Protein AF-A0A964P859-F1 (afdb_monomer)

pLDDT: mean 73.37, std 12.47, range [34.97, 93.12]

Solvent-accessible surface area (backbone atoms only — not comparable to full-atom values): 5659 Å² total; per-residue (Å²): 129,89,64,59,66,50,76,50,77,52,80,50,95,86,50,100,58,75,42,35,39,28,34,44,32,73,54,68,62,85,94,44,84,42,79,44,76,48,77,42,73,76,87,76,57,43,60,55,51,42,65,68,55,50,48,52,59,54,50,56,55,52,52,50,49,42,27,40,71,74,47,51,45,71,70,63,81,59,95,45,69,69,60,35,54,51,50,37,50,53,33,73,73,108

Radius of gyration: 19.57 Å; Cα contacts (8 Å, |Δi|>4): 109; chains: 1; bounding box: 36×37×49 Å

Foldseek 3Di:
DDFDWDKDFDQDPPDPDTKIKIWTDADDDDPDTDTDIDIGPDDDTSCCCVPPPVVVVVVVVVLVVCLVPVVVLVPQPDPDPVVSVVSSVVSVVD

Mean predicted aligned error: 10.76 Å

Structure (mmCIF, N/CA/C/O backbone):
data_AF-A0A964P859-F1
#
_entry.id   AF-A0A964P859-F1
#
loop_
_atom_site.group_PDB
_atom_site.id
_atom_site.type_symbol
_atom_site.label_atom_id
_atom_site.label_alt_id
_atom_site.label_comp_id
_atom_site.label_asym_id
_atom_site.label_entity_id
_atom_site.label_seq_id
_atom_site.pdbx_PDB_ins_code
_atom_site.Cartn_x
_atom_site.Cartn_y
_atom_site.Cartn_z
_atom_site.occupancy
_atom_site.B_iso_or_equiv
_atom_site.auth_seq_id
_atom_site.auth_comp_id
_atom_site.auth_asym_id
_atom_site.auth_atom_id
_atom_site.pdbx_PDB_model_num
ATOM 1 N N . MET A 1 1 ? 7.804 16.964 -14.268 1.00 34.97 1 MET A N 1
ATOM 2 C CA . MET A 1 1 ? 9.116 16.824 -14.945 1.00 34.97 1 MET A CA 1
ATOM 3 C C . MET A 1 1 ? 9.091 15.572 -15.812 1.00 34.97 1 MET A C 1
ATOM 5 O O . MET A 1 1 ? 8.402 14.636 -15.423 1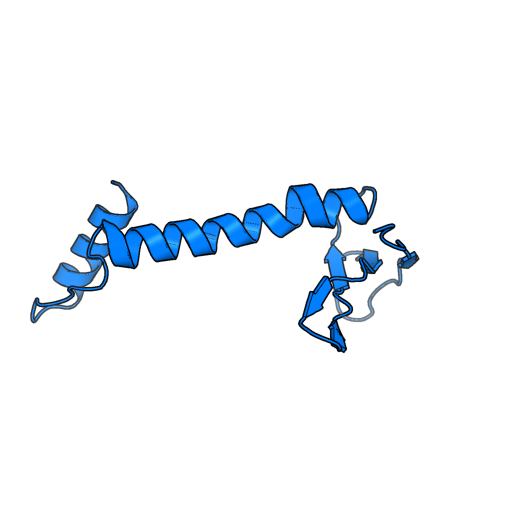.00 34.97 1 MET A O 1
ATOM 9 N N . PRO A 1 2 ? 9.751 15.549 -16.982 1.00 44.78 2 PRO A N 1
ATOM 10 C CA . PRO A 1 2 ? 9.645 14.430 -17.915 1.00 44.78 2 PRO A CA 1
ATOM 11 C C . PRO A 1 2 ? 10.301 13.169 -17.331 1.00 44.78 2 PRO A C 1
ATOM 13 O O . PRO A 1 2 ? 11.514 13.125 -17.131 1.00 44.78 2 PRO A O 1
ATOM 16 N N . VAL A 1 3 ? 9.481 12.153 -17.050 1.00 52.19 3 VAL A N 1
ATOM 17 C CA . VAL A 1 3 ? 9.912 10.820 -16.609 1.00 52.19 3 VAL A CA 1
ATOM 18 C C . VAL A 1 3 ? 10.637 10.152 -17.774 1.00 52.19 3 VAL A C 1
ATOM 20 O O . VAL A 1 3 ? 10.044 9.905 -18.822 1.00 52.19 3 VAL A O 1
ATOM 23 N N . LYS A 1 4 ? 11.932 9.866 -17.618 1.00 52.88 4 LYS A N 1
ATOM 24 C CA . LYS A 1 4 ? 12.668 9.055 -18.596 1.00 52.88 4 LYS A CA 1
ATOM 25 C C . LYS A 1 4 ? 12.315 7.590 -18.354 1.00 52.88 4 LYS A C 1
ATOM 27 O O . LYS A 1 4 ? 12.770 7.012 -17.368 1.00 52.88 4 LYS A O 1
ATOM 32 N N . SER A 1 5 ? 11.521 7.003 -19.245 1.00 55.19 5 SER A N 1
ATOM 33 C CA . SER A 1 5 ? 11.219 5.575 -19.234 1.00 55.19 5 SER A CA 1
ATOM 34 C C . SER A 1 5 ? 12.283 4.805 -20.021 1.00 55.19 5 SER A C 1
ATOM 36 O O . SER A 1 5 ? 12.581 5.101 -21.177 1.00 55.19 5 SER A O 1
ATOM 38 N N . LYS A 1 6 ? 12.901 3.809 -19.383 1.00 56.88 6 LYS A N 1
ATOM 39 C CA . LYS A 1 6 ? 13.683 2.772 -20.071 1.00 56.88 6 LYS A CA 1
ATOM 40 C C . LYS A 1 6 ? 13.101 1.429 -19.661 1.00 56.88 6 LYS A C 1
ATOM 42 O O . LYS A 1 6 ? 13.062 1.128 -18.469 1.00 56.88 6 LYS A O 1
ATOM 47 N N . SER A 1 7 ? 12.623 0.648 -20.625 1.00 57.28 7 SER A N 1
ATOM 48 C CA . SER A 1 7 ? 12.175 -0.724 -20.383 1.00 57.28 7 SER A CA 1
ATOM 49 C C . SER A 1 7 ? 13.203 -1.695 -20.954 1.00 57.28 7 SER A C 1
ATOM 51 O O . SER A 1 7 ? 13.646 -1.546 -22.091 1.00 57.28 7 SER A O 1
ATOM 53 N N . THR A 1 8 ? 13.624 -2.660 -20.145 1.00 61.19 8 THR A N 1
ATOM 54 C CA . THR A 1 8 ? 14.447 -3.785 -20.588 1.00 61.19 8 THR A CA 1
ATOM 55 C C . THR A 1 8 ? 13.749 -5.074 -20.170 1.00 61.19 8 THR A C 1
ATOM 57 O O . THR A 1 8 ? 13.456 -5.303 -18.995 1.00 61.19 8 THR A O 1
ATOM 60 N N . SER A 1 9 ? 13.430 -5.923 -21.145 1.00 57.91 9 SER A N 1
ATOM 61 C CA . SER A 1 9 ? 13.045 -7.311 -20.894 1.00 57.91 9 SER A CA 1
ATOM 62 C C . SER A 1 9 ? 14.325 -8.130 -20.831 1.00 57.91 9 SER A C 1
ATOM 64 O O . SER A 1 9 ? 15.098 -8.152 -21.788 1.00 57.91 9 SER A O 1
ATOM 66 N N . THR A 1 10 ? 14.593 -8.757 -19.693 1.00 60.00 10 THR A N 1
ATOM 67 C CA . T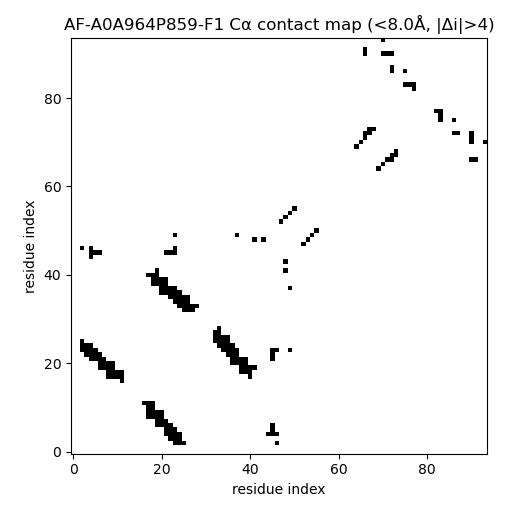HR A 1 10 ? 15.679 -9.731 -19.580 1.00 60.00 10 THR A CA 1
ATOM 68 C C . THR A 1 10 ? 15.053 -11.008 -19.053 1.00 60.00 10 THR A C 1
ATOM 70 O O . THR A 1 10 ? 14.463 -10.934 -17.971 1.00 60.00 10 THR A O 1
ATOM 73 N N . PRO A 1 11 ? 15.174 -12.144 -19.763 1.00 58.41 11 PRO A N 1
ATOM 74 C CA . PRO A 1 11 ? 14.643 -13.401 -19.268 1.00 58.41 11 PRO A CA 1
ATOM 75 C C . PRO A 1 11 ? 15.351 -13.723 -17.947 1.00 58.41 11 PRO A C 1
ATOM 77 O O . PRO A 1 11 ? 16.586 -13.776 -17.906 1.00 58.41 11 PRO A O 1
ATOM 80 N N . PRO A 1 12 ? 14.617 -13.853 -16.835 1.00 59.53 12 PRO A N 1
ATOM 81 C CA . PRO A 1 12 ? 15.240 -14.133 -15.558 1.00 59.53 12 PRO A CA 1
ATOM 82 C C . PRO A 1 12 ? 15.629 -15.606 -15.465 1.00 59.53 12 PRO A C 1
ATOM 84 O O . PRO A 1 12 ? 14.854 -16.493 -15.795 1.00 59.53 12 PRO A O 1
ATOM 87 N N . THR A 1 13 ? 16.813 -15.877 -14.928 1.00 62.44 13 THR A N 1
ATOM 88 C CA . THR A 1 13 ? 17.266 -17.247 -14.635 1.00 62.44 13 THR A CA 1
ATOM 89 C C . THR A 1 13 ? 16.533 -17.856 -13.426 1.00 62.44 13 THR A C 1
ATOM 91 O O . THR A 1 13 ? 16.605 -19.058 -13.207 1.00 62.44 13 THR A O 1
ATOM 94 N N . THR A 1 14 ? 15.829 -17.042 -12.627 1.00 70.56 14 THR A N 1
ATOM 95 C CA . THR A 1 14 ? 15.263 -17.441 -11.320 1.00 70.56 14 THR A CA 1
ATOM 96 C C . THR A 1 14 ? 13.733 -17.502 -11.278 1.00 70.56 14 THR A C 1
ATOM 98 O O . THR A 1 14 ? 13.182 -18.100 -10.360 1.00 70.56 14 THR A O 1
ATOM 101 N N . TRP A 1 15 ? 13.026 -16.890 -12.232 1.00 64.69 15 TRP A N 1
ATOM 102 C CA . TRP A 1 15 ? 11.561 -16.836 -12.222 1.00 64.69 15 TRP A CA 1
ATOM 103 C C . TRP A 1 15 ? 10.982 -17.535 -13.446 1.00 64.69 15 TRP A C 1
ATOM 105 O O . TRP A 1 15 ? 11.505 -17.403 -14.546 1.00 64.69 15 TRP A O 1
ATOM 115 N N . SER A 1 16 ? 9.877 -18.253 -13.247 1.00 66.19 16 SER A N 1
ATOM 116 C CA . SER A 1 16 ? 9.225 -19.069 -14.279 1.00 66.19 16 SER A CA 1
ATOM 117 C C . SER A 1 16 ? 8.574 -18.254 -15.400 1.00 66.19 16 SER A C 1
ATOM 119 O O . SER A 1 16 ? 8.229 -18.811 -16.438 1.00 66.19 16 SER A O 1
ATOM 121 N N . THR A 1 17 ? 8.381 -16.952 -15.190 1.00 64.88 17 THR A N 1
ATOM 122 C CA . THR A 1 17 ? 7.677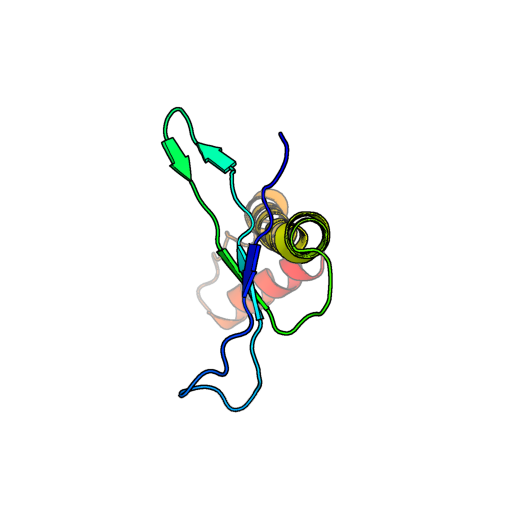 -16.058 -16.112 1.00 64.88 17 THR A CA 1
ATOM 123 C C . THR A 1 17 ? 8.603 -14.941 -16.552 1.00 64.88 17 THR A C 1
ATOM 125 O O . THR A 1 17 ? 9.387 -14.434 -15.751 1.00 64.88 17 THR A O 1
ATOM 128 N N . ASP A 1 18 ? 8.482 -14.534 -17.813 1.00 63.72 18 ASP A N 1
ATOM 129 C CA . ASP A 1 18 ? 9.239 -13.414 -18.356 1.00 63.72 18 ASP A CA 1
ATOM 130 C C . ASP A 1 18 ? 8.810 -12.106 -17.667 1.00 63.72 18 ASP A C 1
ATOM 132 O O . ASP A 1 18 ? 7.622 -11.775 -17.601 1.00 63.72 18 ASP A O 1
ATOM 136 N N . ILE A 1 19 ? 9.771 -11.378 -17.094 1.00 63.53 19 ILE A N 1
ATOM 137 C CA . ILE A 1 19 ? 9.504 -10.178 -16.292 1.00 63.53 19 ILE A CA 1
ATOM 138 C C . ILE A 1 19 ? 10.127 -8.976 -16.982 1.00 63.53 19 ILE A C 1
ATOM 140 O O . ILE A 1 19 ? 11.332 -8.942 -17.245 1.00 63.53 19 ILE A O 1
ATOM 144 N N . ARG A 1 20 ? 9.321 -7.941 -17.233 1.00 63.84 20 ARG A N 1
ATOM 145 C CA . ARG A 1 20 ? 9.831 -6.680 -17.765 1.00 63.84 20 ARG A CA 1
ATOM 146 C C . ARG A 1 20 ? 10.274 -5.775 -16.623 1.00 63.84 20 ARG A C 1
ATOM 148 O O . ARG A 1 20 ? 9.551 -5.515 -15.661 1.00 63.84 20 ARG A O 1
ATOM 155 N N . LYS A 1 21 ? 11.507 -5.282 -16.724 1.00 62.59 21 LYS A N 1
ATOM 156 C CA . LYS A 1 21 ? 12.034 -4.272 -15.809 1.00 62.59 21 LYS A CA 1
ATOM 157 C C . LYS A 1 21 ? 11.795 -2.916 -16.457 1.00 62.59 21 LYS A C 1
ATOM 159 O O . LYS A 1 21 ? 12.391 -2.597 -17.484 1.00 62.59 21 LYS A O 1
ATOM 164 N N . SER A 1 22 ? 10.901 -2.126 -15.877 1.00 57.56 22 SER A N 1
ATOM 165 C CA . SER A 1 22 ? 10.658 -0.750 -16.303 1.00 57.56 22 SER A CA 1
ATOM 166 C C . SER A 1 22 ? 11.256 0.214 -15.283 1.00 57.56 22 SER A C 1
ATOM 168 O O . SER A 1 22 ? 10.893 0.226 -14.108 1.00 57.56 22 SER A O 1
ATOM 170 N N . VAL A 1 23 ? 12.203 1.034 -15.724 1.00 55.38 23 VAL A N 1
ATOM 171 C CA . VAL A 1 23 ? 12.749 2.116 -14.907 1.00 55.38 23 VAL A CA 1
ATOM 172 C C . VAL A 1 23 ? 11.839 3.331 -15.064 1.00 55.38 23 VAL A C 1
ATOM 174 O O . VAL A 1 23 ? 11.715 3.853 -16.173 1.00 55.38 23 VAL A O 1
ATOM 177 N N . SER A 1 24 ? 11.231 3.797 -13.971 1.00 54.38 24 SER A N 1
ATOM 178 C CA . SER A 1 24 ? 10.533 5.086 -13.905 1.00 54.38 24 SER A CA 1
ATOM 179 C C . SER A 1 24 ? 11.250 5.991 -12.890 1.00 54.38 24 SER A C 1
ATOM 181 O O . SER A 1 24 ? 11.045 5.895 -11.682 1.00 54.38 24 SER A O 1
ATOM 183 N N . SER A 1 25 ? 12.129 6.865 -13.381 1.00 51.38 25 SER A N 1
ATOM 184 C CA . SER A 1 25 ? 12.867 7.861 -12.582 1.00 51.38 25 SER A CA 1
ATOM 185 C C . SER A 1 25 ? 12.232 9.241 -12.822 1.00 51.38 25 SER A C 1
ATOM 187 O O . SER A 1 25 ? 11.867 9.522 -13.960 1.00 51.38 25 SER A O 1
ATOM 189 N N . THR A 1 26 ? 12.001 10.152 -11.874 1.00 52.94 26 THR A N 1
ATOM 190 C CA . THR A 1 26 ? 12.740 10.575 -10.670 1.00 52.94 26 THR A CA 1
ATOM 191 C C . THR A 1 26 ? 11.747 11.225 -9.693 1.00 52.94 26 THR A C 1
ATOM 193 O O . THR A 1 26 ? 11.093 12.197 -10.074 1.00 52.94 26 THR A O 1
ATOM 196 N N . ALA A 1 27 ? 11.669 10.774 -8.438 1.00 50.53 27 ALA A N 1
ATOM 197 C CA . ALA A 1 27 ? 11.158 11.627 -7.362 1.00 50.53 27 ALA A CA 1
ATOM 198 C C . ALA A 1 27 ? 12.368 12.263 -6.666 1.00 50.53 27 ALA A C 1
ATOM 200 O O . ALA A 1 27 ? 13.331 11.568 -6.348 1.00 50.53 27 ALA A O 1
ATOM 201 N N . THR A 1 28 ? 12.354 13.573 -6.458 1.00 53.25 28 THR A N 1
ATOM 202 C CA . THR A 1 28 ? 13.412 14.262 -5.714 1.00 53.25 28 THR A CA 1
ATOM 203 C C . THR A 1 28 ? 12.952 14.403 -4.264 1.00 53.25 28 THR A C 1
ATOM 205 O O . THR A 1 28 ? 11.915 15.008 -4.004 1.00 53.25 28 THR A O 1
ATOM 208 N N . THR A 1 29 ? 13.693 13.823 -3.317 1.00 55.47 29 THR A N 1
ATOM 209 C CA . THR A 1 29 ? 13.503 14.069 -1.877 1.00 55.47 29 THR A CA 1
ATOM 210 C C . THR A 1 29 ? 14.588 15.054 -1.449 1.00 55.47 29 THR A C 1
ATOM 212 O O . THR A 1 29 ? 15.756 14.678 -1.343 1.00 55.47 29 THR A O 1
ATOM 215 N N . GLY A 1 30 ? 14.217 16.320 -1.245 1.00 69.75 30 GLY A N 1
ATOM 216 C CA . GLY A 1 30 ? 15.175 17.393 -0.949 1.00 69.75 30 GLY A CA 1
ATOM 217 C C . GLY A 1 30 ? 16.110 17.664 -2.130 1.00 69.75 30 GLY A C 1
ATOM 218 O O . GLY A 1 30 ? 15.633 17.921 -3.226 1.00 69.75 30 GLY A O 1
ATOM 219 N N . ASP A 1 31 ? 17.424 17.547 -1.922 1.00 64.62 31 ASP A N 1
ATOM 220 C CA . ASP A 1 31 ? 18.447 17.739 -2.968 1.00 64.62 31 ASP A CA 1
ATOM 221 C C . ASP A 1 31 ? 18.995 16.423 -3.552 1.00 64.62 31 ASP A C 1
ATOM 223 O O . ASP A 1 31 ? 19.892 16.429 -4.396 1.00 64.62 31 ASP A O 1
ATOM 227 N N . LYS A 1 32 ? 18.485 15.261 -3.116 1.00 68.50 32 LYS A N 1
ATOM 228 C CA . LYS A 1 32 ? 18.960 13.954 -3.594 1.00 68.50 32 LYS A CA 1
ATOM 229 C C . LYS A 1 32 ? 18.006 13.348 -4.617 1.00 68.50 32 LYS A C 1
ATOM 231 O O . LYS A 1 32 ? 16.809 13.183 -4.374 1.00 68.50 32 LYS A O 1
ATOM 236 N N . ALA A 1 33 ? 18.576 12.944 -5.751 1.00 69.44 33 ALA A N 1
ATOM 237 C CA . ALA A 1 33 ? 17.884 12.124 -6.733 1.00 69.44 33 ALA A CA 1
ATOM 238 C C . ALA A 1 33 ? 17.534 10.759 -6.113 1.00 69.44 33 ALA A C 1
ATOM 240 O O . ALA A 1 33 ? 18.425 10.030 -5.679 1.00 69.44 33 ALA A O 1
ATOM 241 N N . ASN A 1 34 ? 16.244 10.410 -6.087 1.00 71.50 34 ASN A N 1
ATOM 242 C CA . ASN A 1 34 ? 15.759 9.101 -5.651 1.00 71.50 34 ASN A CA 1
ATOM 243 C C . ASN A 1 34 ? 15.198 8.337 -6.869 1.00 71.50 34 ASN A C 1
ATOM 245 O O . ASN A 1 34 ? 14.012 8.474 -7.199 1.00 71.50 34 ASN A O 1
ATOM 249 N N . PRO A 1 35 ? 16.047 7.590 -7.604 1.00 71.00 35 PRO A N 1
ATOM 250 C CA . PRO A 1 35 ? 15.592 6.773 -8.720 1.00 71.00 35 PRO A CA 1
ATOM 251 C C . PRO A 1 35 ? 14.780 5.583 -8.198 1.00 71.00 35 PRO A C 1
ATOM 253 O O . PRO A 1 35 ? 15.248 4.813 -7.360 1.00 71.00 35 PRO A O 1
ATOM 256 N N . ARG A 1 36 ? 13.560 5.416 -8.716 1.00 75.00 36 ARG A N 1
ATOM 257 C CA . ARG A 1 36 ? 12.670 4.301 -8.375 1.00 75.00 36 ARG A CA 1
ATOM 258 C C . ARG A 1 36 ? 12.595 3.316 -9.537 1.00 75.00 36 ARG A C 1
ATOM 260 O O . ARG A 1 36 ? 12.634 3.696 -10.706 1.00 75.00 36 ARG A O 1
ATOM 267 N N . PHE A 1 37 ? 12.498 2.037 -9.203 1.00 76.75 37 PHE A N 1
ATOM 268 C CA . PHE A 1 37 ? 12.433 0.949 -10.172 1.00 76.75 37 PHE A CA 1
ATOM 269 C C . PHE A 1 37 ? 11.133 0.180 -9.967 1.00 76.75 37 PHE A C 1
ATOM 271 O O . PHE A 1 37 ? 10.815 -0.187 -8.836 1.00 76.75 37 PHE A O 1
ATOM 278 N N . LEU A 1 38 ? 10.397 -0.065 -11.053 1.00 76.75 38 LEU A N 1
ATOM 279 C CA . LEU A 1 38 ? 9.181 -0.869 -11.040 1.00 76.75 38 LEU A CA 1
ATOM 280 C C . LEU A 1 38 ? 9.414 -2.130 -11.875 1.00 76.75 38 LEU A C 1
ATOM 282 O O . LEU A 1 38 ? 9.703 -2.069 -13.071 1.00 76.75 38 LEU A O 1
ATOM 286 N N . VAL A 1 39 ? 9.300 -3.288 -11.235 1.00 80.44 39 VAL A N 1
ATOM 287 C CA . VAL A 1 39 ? 9.406 -4.589 -11.900 1.00 80.44 39 VAL A CA 1
ATOM 288 C C . VAL A 1 39 ? 7.999 -5.133 -12.066 1.00 80.44 39 VAL A C 1
ATOM 290 O O . VAL A 1 39 ? 7.275 -5.264 -11.081 1.00 80.44 39 VAL A O 1
ATOM 293 N N . THR A 1 40 ? 7.594 -5.408 -13.302 1.00 77.00 40 THR A N 1
ATOM 294 C CA . THR A 1 40 ? 6.221 -5.818 -13.588 1.00 77.00 40 THR A CA 1
ATOM 295 C C . THR A 1 40 ? 6.141 -6.720 -14.815 1.00 77.00 40 THR A C 1
ATOM 297 O O . THR A 1 40 ? 6.930 -6.613 -15.753 1.00 77.00 40 THR A O 1
ATOM 300 N N . ASN A 1 41 ? 5.183 -7.641 -14.808 1.00 78.62 41 ASN A N 1
ATOM 301 C CA . ASN A 1 41 ? 4.824 -8.437 -15.981 1.00 78.62 41 ASN A CA 1
ATOM 302 C C . ASN A 1 41 ? 3.742 -7.752 -16.840 1.00 78.62 41 ASN A C 1
ATOM 304 O O . ASN A 1 41 ? 3.427 -8.237 -17.925 1.00 78.62 41 ASN A O 1
ATOM 308 N N . LEU A 1 42 ? 3.183 -6.628 -16.379 1.00 79.06 42 LEU A N 1
ATOM 309 C CA . LEU A 1 42 ? 2.166 -5.869 -17.100 1.00 79.06 42 LEU A CA 1
ATOM 310 C C . LEU A 1 42 ? 2.762 -5.200 -18.346 1.00 79.06 42 LEU A C 1
ATOM 312 O O . LEU A 1 42 ? 3.894 -4.709 -18.351 1.00 79.06 42 LEU A O 1
ATOM 316 N N . ALA A 1 43 ? 1.979 -5.175 -19.423 1.00 75.06 43 ALA A N 1
ATOM 317 C CA . ALA A 1 43 ? 2.304 -4.418 -20.622 1.00 75.06 43 ALA A CA 1
ATOM 318 C C . ALA A 1 43 ? 1.777 -2.985 -20.514 1.00 75.06 43 ALA A C 1
ATOM 320 O O . ALA A 1 43 ? 0.638 -2.777 -20.111 1.00 75.06 43 ALA A O 1
ATOM 321 N N . GLY A 1 44 ? 2.596 -2.004 -20.891 1.00 75.38 44 GLY A N 1
ATOM 322 C CA . GLY A 1 44 ? 2.194 -0.601 -20.879 1.00 75.38 44 GLY A CA 1
ATOM 323 C C . GLY A 1 44 ? 3.382 0.350 -20.873 1.00 75.38 44 GLY A C 1
ATOM 324 O O . GLY A 1 44 ? 4.537 -0.074 -20.785 1.00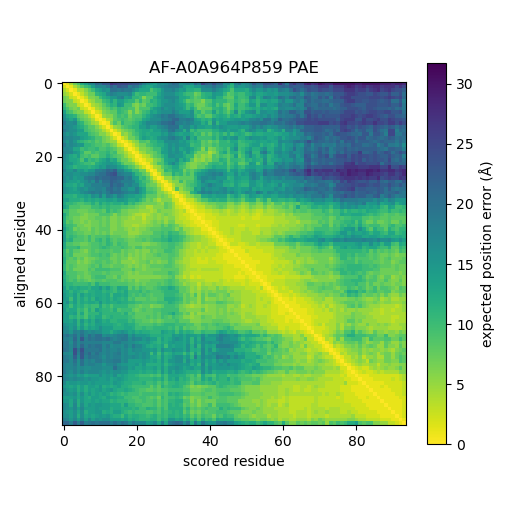 75.38 44 GLY A O 1
ATOM 325 N N . ASP A 1 45 ? 3.082 1.643 -20.971 1.00 77.94 45 ASP A N 1
ATOM 326 C CA . ASP A 1 45 ? 4.080 2.686 -20.772 1.00 77.94 45 ASP A CA 1
ATOM 327 C C . ASP A 1 45 ? 4.503 2.739 -19.296 1.00 77.94 45 ASP A C 1
ATOM 329 O O . ASP A 1 45 ? 3.674 2.671 -18.386 1.00 77.94 45 ASP A O 1
ATOM 333 N N . ALA A 1 46 ? 5.808 2.875 -19.051 1.00 73.81 46 ALA A N 1
ATOM 334 C CA . ALA A 1 46 ? 6.367 2.844 -17.701 1.00 73.81 46 ALA A CA 1
ATOM 335 C C . ALA A 1 46 ? 5.842 3.993 -16.831 1.00 73.81 46 ALA A C 1
ATOM 337 O O . ALA A 1 46 ? 5.768 3.852 -15.612 1.00 73.81 46 ALA A O 1
ATOM 338 N N . ARG A 1 47 ? 5.475 5.123 -17.449 1.00 76.19 47 ARG A N 1
ATOM 339 C CA . ARG A 1 47 ? 4.883 6.252 -16.737 1.00 76.19 47 ARG A CA 1
ATOM 340 C C . ARG A 1 47 ? 3.484 5.917 -16.231 1.00 76.19 47 ARG A C 1
ATOM 342 O O . ARG A 1 47 ? 3.245 6.074 -15.043 1.00 76.19 47 ARG A O 1
ATOM 349 N N . VAL A 1 48 ? 2.613 5.400 -17.096 1.00 80.69 48 VAL A N 1
ATOM 350 C CA . VAL A 1 48 ? 1.241 4.989 -16.741 1.00 80.69 48 VAL A CA 1
ATOM 351 C C . VAL A 1 48 ? 1.263 3.886 -15.680 1.00 80.69 48 VAL A C 1
ATOM 353 O O . VAL A 1 48 ? 0.565 3.960 -14.673 1.00 80.69 48 VAL A O 1
ATOM 356 N N . LEU A 1 49 ? 2.132 2.886 -15.848 1.00 81.81 49 LEU A N 1
ATOM 357 C CA . LEU A 1 49 ? 2.286 1.808 -14.866 1.00 81.81 49 LEU A CA 1
ATOM 358 C C . LEU A 1 49 ? 2.759 2.324 -13.499 1.00 81.81 49 LEU A C 1
ATOM 360 O O . LEU A 1 49 ? 2.390 1.758 -12.471 1.00 81.81 49 LEU A O 1
ATOM 364 N N . TYR A 1 50 ? 3.556 3.392 -13.464 1.00 79.56 50 TYR A N 1
ATOM 365 C CA . TYR A 1 50 ? 3.982 4.006 -12.213 1.00 79.56 50 TYR A CA 1
ATOM 366 C C . TYR A 1 50 ? 2.905 4.920 -11.608 1.00 79.56 50 TYR A C 1
ATOM 368 O O . TYR A 1 50 ? 2.513 4.721 -10.461 1.00 79.56 50 TYR A O 1
ATOM 376 N N . GLU A 1 51 ? 2.433 5.910 -12.368 1.00 80.06 51 GLU A N 1
ATOM 377 C CA . GLU A 1 51 ? 1.529 6.970 -11.903 1.00 80.06 51 GLU A CA 1
ATOM 378 C C . GLU A 1 51 ? 0.115 6.448 -11.632 1.00 80.06 51 GLU A C 1
ATOM 380 O O . GLU A 1 51 ? -0.443 6.743 -10.578 1.00 80.06 51 GLU A O 1
ATOM 385 N N . ASP A 1 52 ? -0.438 5.626 -12.523 1.00 81.88 52 ASP A N 1
ATOM 386 C CA . ASP A 1 52 ? -1.846 5.232 -12.438 1.00 81.88 52 ASP A CA 1
ATOM 387 C C . ASP A 1 52 ? -2.033 3.875 -11.770 1.00 81.88 52 ASP A C 1
ATOM 389 O O . ASP A 1 52 ? -3.034 3.667 -11.097 1.00 81.88 52 ASP A O 1
ATOM 393 N N . VAL A 1 53 ? -1.089 2.942 -11.923 1.00 84.12 53 VAL A N 1
ATOM 394 C CA . VAL A 1 53 ? -1.231 1.585 -11.366 1.00 84.12 53 VAL A CA 1
ATOM 395 C C . VAL A 1 53 ? -0.479 1.450 -10.046 1.00 84.12 53 VAL A C 1
ATOM 397 O O . VAL A 1 53 ? -1.059 1.070 -9.030 1.00 84.12 53 VAL A O 1
ATOM 400 N N . TYR A 1 54 ? 0.816 1.771 -10.025 1.00 83.12 54 TYR A N 1
ATOM 401 C CA . TYR A 1 54 ? 1.630 1.565 -8.829 1.00 83.12 54 TYR A CA 1
ATOM 402 C C . TYR A 1 54 ? 1.320 2.573 -7.717 1.00 83.12 54 TYR A C 1
ATOM 404 O O . TYR A 1 54 ? 1.214 2.173 -6.558 1.00 83.12 54 TYR A O 1
ATOM 412 N N . CYS A 1 55 ? 1.134 3.861 -8.023 1.00 81.25 55 CYS A N 1
ATOM 413 C CA . CYS A 1 55 ? 0.836 4.861 -6.991 1.00 81.25 55 CYS A CA 1
ATOM 414 C C . CYS A 1 55 ? -0.508 4.622 -6.282 1.00 81.25 55 CYS A C 1
ATOM 416 O O . CYS A 1 55 ? -0.622 4.979 -5.110 1.00 81.25 55 CYS A O 1
ATOM 418 N N . GLN A 1 56 ? -1.481 3.944 -6.909 1.00 81.19 56 GLN A N 1
ATOM 419 C CA . GLN A 1 56 ? -2.715 3.528 -6.224 1.00 81.19 56 GLN A CA 1
ATOM 420 C C . GLN A 1 56 ? -2.441 2.614 -5.024 1.00 81.19 56 GLN A C 1
ATOM 422 O O . GLN A 1 56 ? -3.168 2.663 -4.035 1.00 81.19 56 GLN A O 1
ATOM 427 N N . ARG A 1 57 ? -1.345 1.841 -5.039 1.00 81.56 57 ARG A N 1
ATOM 428 C CA . ARG A 1 57 ? -0.913 1.062 -3.870 1.00 81.56 57 ARG A CA 1
ATOM 429 C C . ARG A 1 57 ? -0.653 1.953 -2.652 1.00 81.56 57 ARG A C 1
ATOM 431 O O . ARG A 1 57 ? -0.921 1.532 -1.534 1.00 81.56 57 ARG A O 1
ATOM 438 N N . GLY A 1 58 ? -0.155 3.174 -2.854 1.00 79.50 58 GLY A N 1
ATOM 439 C CA . GLY A 1 58 ? 0.062 4.137 -1.771 1.00 79.50 58 GLY A CA 1
ATOM 440 C C . GLY A 1 58 ? -1.240 4.587 -1.105 1.00 79.50 58 GLY A C 1
ATOM 441 O O . GLY A 1 58 ? -1.245 4.879 0.087 1.00 79.50 58 GLY A O 1
ATOM 442 N N . ASN A 1 59 ? -2.360 4.559 -1.834 1.00 80.31 59 ASN A N 1
ATOM 443 C CA . ASN A 1 59 ? -3.667 4.875 -1.267 1.00 80.31 59 ASN A CA 1
ATOM 444 C C . ASN A 1 59 ? -4.069 3.877 -0.170 1.00 80.31 59 ASN A C 1
ATOM 446 O O . ASN A 1 59 ? -4.656 4.273 0.828 1.00 80.31 59 ASN A O 1
ATOM 450 N N . MET A 1 60 ? -3.668 2.606 -0.295 1.00 82.81 60 MET A N 1
ATOM 451 C CA . MET A 1 60 ? -3.899 1.597 0.746 1.00 82.81 60 MET A CA 1
ATOM 452 C C . MET A 1 60 ? -3.238 1.977 2.080 1.00 82.81 60 MET A C 1
ATOM 454 O O . MET A 1 60 ? -3.808 1.733 3.139 1.00 82.81 60 MET A O 1
ATOM 458 N N . GLU A 1 61 ? -2.054 2.598 2.046 1.00 84.38 61 GLU A N 1
ATOM 459 C CA . GLU A 1 61 ? -1.385 3.080 3.259 1.00 84.38 61 GLU A CA 1
ATOM 460 C C . GLU A 1 61 ? -2.145 4.255 3.888 1.00 84.38 61 GLU A C 1
ATOM 462 O O . GLU A 1 61 ? -2.246 4.336 5.111 1.00 84.38 61 GLU A O 1
ATOM 467 N N . ASN A 1 62 ? -2.719 5.140 3.068 1.00 83.62 62 ASN A N 1
ATOM 468 C CA . ASN A 1 62 ? -3.573 6.218 3.561 1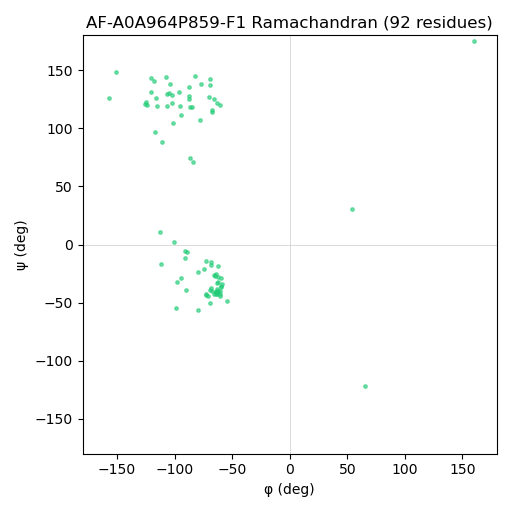.00 83.62 62 ASN A CA 1
ATOM 469 C C . ASN A 1 62 ? -4.861 5.670 4.190 1.00 83.62 62 ASN A C 1
ATOM 471 O O . ASN A 1 62 ? -5.190 6.081 5.297 1.00 83.62 62 ASN A O 1
ATOM 475 N N . CYS A 1 63 ? -5.512 4.676 3.575 1.00 82.06 63 CYS A N 1
ATOM 476 C CA . CYS A 1 63 ? -6.673 4.005 4.169 1.00 82.06 63 CYS A CA 1
ATOM 477 C C . CYS A 1 63 ? -6.327 3.331 5.507 1.00 82.06 63 CYS A C 1
ATOM 479 O O . CYS A 1 63 ? -7.090 3.423 6.463 1.00 82.06 63 CYS A O 1
ATOM 481 N N . LEU A 1 64 ? -5.154 2.695 5.618 1.00 82.06 64 LEU A N 1
ATOM 482 C CA . LEU A 1 64 ? -4.681 2.128 6.886 1.00 82.06 64 LEU A CA 1
ATOM 483 C C . LEU A 1 64 ? -4.438 3.207 7.950 1.00 82.06 64 LEU A C 1
ATOM 485 O O . LEU A 1 64 ? -4.796 3.014 9.112 1.00 82.06 64 LEU A O 1
ATOM 489 N N . LYS A 1 65 ? -3.867 4.357 7.570 1.00 84.06 65 LYS A N 1
ATOM 490 C CA . LYS A 1 65 ? -3.700 5.504 8.478 1.00 84.06 65 LYS A CA 1
ATOM 491 C C . LYS A 1 65 ? -5.046 6.058 8.932 1.00 84.06 65 LYS A C 1
ATOM 493 O O . LYS A 1 65 ? -5.199 6.361 10.110 1.00 84.06 65 LYS A O 1
ATOM 498 N N . GLU A 1 66 ? -6.022 6.153 8.035 1.00 83.81 66 GLU A N 1
ATOM 499 C CA . GLU A 1 66 ? -7.391 6.567 8.359 1.00 83.81 66 GLU A CA 1
ATOM 500 C C . GLU A 1 66 ? -8.078 5.572 9.300 1.00 83.81 66 GLU A C 1
ATOM 502 O O . GLU A 1 66 ? -8.677 5.987 10.288 1.00 83.81 66 GLU A O 1
ATOM 507 N N . GLN A 1 67 ? -7.921 4.264 9.084 1.00 81.50 67 GLN A N 1
ATOM 508 C CA . GLN A 1 67 ? -8.439 3.240 9.999 1.00 81.50 67 GLN A CA 1
ATOM 509 C C . GLN A 1 67 ? -7.795 3.330 11.388 1.00 81.50 67 GLN A C 1
ATOM 511 O O . GLN A 1 67 ? -8.467 3.194 12.413 1.00 81.50 67 GLN A O 1
ATOM 516 N N . GLN A 1 68 ? -6.490 3.592 11.440 1.00 79.44 68 GLN A N 1
ATOM 517 C CA . GLN A 1 68 ? -5.766 3.689 12.700 1.00 79.44 68 GLN A CA 1
ATOM 518 C C . GLN A 1 68 ? -6.099 4.974 13.470 1.00 79.44 68 GLN A C 1
ATOM 520 O O . GLN A 1 68 ? -6.310 4.914 14.677 1.00 79.44 68 GLN A O 1
ATOM 525 N N . LEU A 1 69 ? -6.175 6.118 12.782 1.00 79.88 69 LEU A N 1
ATOM 526 C CA . LEU A 1 69 ? -6.366 7.437 13.397 1.00 79.88 69 LEU A CA 1
ATOM 527 C C . LEU A 1 69 ? -7.842 7.830 13.548 1.00 79.88 69 LEU A C 1
ATOM 529 O O . LEU A 1 69 ? -8.216 8.438 14.547 1.00 79.88 69 LEU A O 1
ATOM 533 N N . GLY A 1 70 ? -8.671 7.509 12.556 1.00 74.88 70 GLY A N 1
ATOM 534 C CA . GLY A 1 70 ? -10.079 7.902 12.476 1.00 74.88 70 GLY A CA 1
ATOM 535 C C . GLY A 1 70 ? -11.053 6.856 13.017 1.00 74.88 70 GLY A C 1
ATOM 536 O O . GLY A 1 70 ? -12.108 7.225 13.528 1.00 74.88 70 GLY A O 1
ATOM 537 N N . LEU A 1 71 ? -10.698 5.566 12.957 1.00 74.56 71 LEU A N 1
ATOM 538 C CA . LEU A 1 71 ? -11.574 4.457 13.371 1.00 74.56 71 LEU A CA 1
ATOM 539 C C . LEU A 1 71 ? -11.075 3.719 14.624 1.00 74.56 71 LEU A C 1
ATOM 541 O O . LEU A 1 71 ? -11.626 2.684 15.002 1.00 74.56 71 LEU A O 1
ATOM 545 N N . PHE A 1 72 ? -10.073 4.279 15.315 1.00 73.12 72 PHE A N 1
ATOM 546 C CA . PHE A 1 72 ? -9.545 3.787 16.596 1.00 73.12 72 PHE A CA 1
ATOM 547 C C . PHE A 1 72 ? -9.119 2.311 16.576 1.00 73.12 72 PHE A C 1
ATOM 549 O O . PHE A 1 72 ? -9.205 1.619 17.599 1.00 73.12 72 PHE A O 1
ATOM 556 N N . ALA A 1 73 ? -8.658 1.811 15.423 1.00 74.75 73 ALA A N 1
ATOM 557 C CA . ALA A 1 73 ? -8.157 0.443 15.300 1.00 74.75 73 ALA A CA 1
ATOM 558 C C . ALA A 1 73 ? -6.922 0.186 16.192 1.00 74.75 73 ALA A C 1
ATOM 560 O O . ALA A 1 73 ? -6.612 -0.961 16.507 1.00 74.75 73 ALA A O 1
ATOM 561 N N . ASP A 1 74 ? -6.243 1.247 16.639 1.00 75.38 74 ASP A N 1
ATOM 562 C CA . ASP A 1 74 ? -5.110 1.206 17.566 1.00 75.38 74 ASP A CA 1
ATOM 563 C C . ASP A 1 74 ? -5.503 0.917 19.028 1.00 75.38 74 ASP A C 1
ATOM 565 O O . ASP A 1 74 ? -4.676 0.456 19.817 1.00 75.38 74 ASP A O 1
ATOM 569 N N . ARG A 1 75 ? -6.765 1.146 19.419 1.00 75.75 75 ARG A N 1
ATOM 570 C CA . ARG A 1 75 ? -7.224 0.987 20.807 1.00 75.75 75 ARG A CA 1
ATOM 571 C C . ARG A 1 75 ? -7.586 -0.459 21.138 1.00 75.75 75 ARG A C 1
ATOM 573 O O . ARG A 1 75 ? -8.744 -0.800 21.395 1.00 75.75 75 ARG A O 1
ATOM 580 N N . THR A 1 76 ? -6.568 -1.310 21.227 1.00 79.62 76 THR A N 1
ATOM 581 C CA . THR A 1 76 ? -6.681 -2.710 21.662 1.00 79.62 76 THR A CA 1
ATOM 582 C C . THR A 1 76 ? -6.584 -2.835 23.187 1.00 79.62 76 THR A C 1
ATOM 584 O O . THR A 1 76 ? -5.563 -3.244 23.734 1.00 79.62 76 THR A O 1
ATOM 587 N N . SER A 1 77 ? -7.648 -2.450 23.895 1.00 82.25 77 SER A N 1
ATOM 588 C CA . SER A 1 77 ? -7.688 -2.431 25.368 1.00 82.25 77 SER A CA 1
ATOM 589 C C . SER A 1 77 ? -8.194 -3.723 26.023 1.00 82.25 77 SER A C 1
ATOM 591 O O . SER A 1 77 ? -8.198 -3.829 27.248 1.00 82.25 77 SER A O 1
ATOM 593 N N . CYS A 1 78 ? -8.653 -4.711 25.251 1.00 85.12 78 CYS A N 1
ATOM 594 C CA . CYS A 1 78 ? -9.196 -5.943 25.819 1.00 85.12 78 CYS A CA 1
ATOM 595 C C . CYS A 1 78 ? -8.076 -6.930 26.188 1.00 85.12 78 CYS A C 1
ATOM 597 O O . CYS A 1 78 ? -7.106 -7.080 25.449 1.00 85.12 78 CYS A O 1
ATOM 599 N N . HIS A 1 79 ? -8.258 -7.689 27.274 1.00 89.69 79 HIS A N 1
ATOM 600 C CA . HIS A 1 79 ? -7.299 -8.718 27.710 1.00 89.69 79 HIS A CA 1
ATOM 601 C C . HIS A 1 79 ? -7.206 -9.932 26.767 1.00 89.69 79 HIS A C 1
ATOM 603 O O . HIS A 1 79 ? -6.253 -10.702 26.840 1.00 89.69 79 HIS A O 1
ATOM 609 N N . ARG A 1 80 ? -8.199 -10.138 25.890 1.00 91.50 80 ARG A N 1
ATOM 610 C CA . ARG A 1 80 ? -8.257 -11.280 24.964 1.00 91.50 80 ARG A CA 1
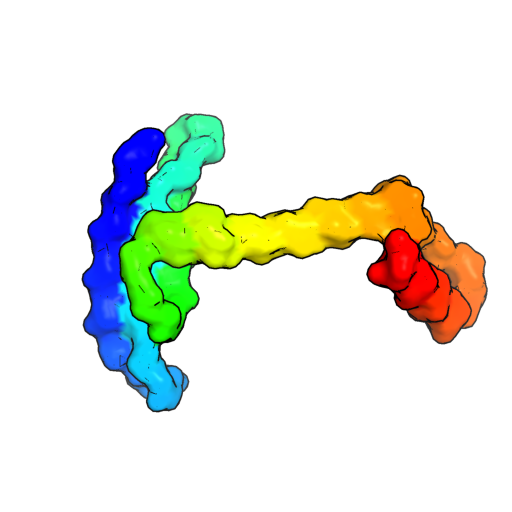ATOM 611 C C . ARG A 1 80 ? -7.909 -10.846 23.544 1.00 91.50 80 ARG A C 1
ATOM 613 O O . ARG A 1 80 ? -8.545 -9.946 23.002 1.00 91.50 80 ARG A O 1
ATOM 620 N N . PHE A 1 81 ? -6.993 -11.578 22.909 1.00 90.06 81 PHE A N 1
ATOM 621 C CA . PHE A 1 81 ? -6.568 -11.350 21.522 1.00 90.06 81 PHE A CA 1
ATOM 622 C C . PHE A 1 81 ? -7.740 -11.327 20.527 1.00 90.06 81 PHE A 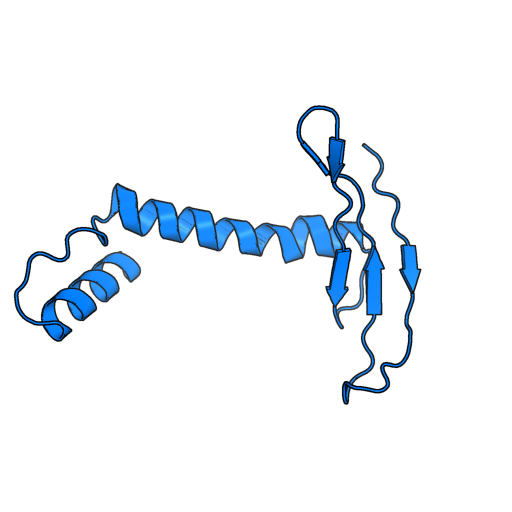C 1
ATOM 624 O O . PHE A 1 81 ? -7.880 -10.380 19.761 1.00 90.06 81 PHE A O 1
ATOM 631 N N . VAL A 1 82 ? -8.635 -12.320 20.595 1.00 93.12 82 VAL A N 1
ATOM 632 C CA . VAL A 1 82 ? -9.783 -12.442 19.673 1.00 93.12 82 VAL A CA 1
ATOM 633 C C . VAL A 1 82 ? -10.714 -11.226 19.742 1.00 93.12 82 VAL A C 1
ATOM 635 O O . VAL A 1 82 ? -11.233 -10.789 18.720 1.00 93.12 82 VAL A O 1
ATOM 638 N N . ALA A 1 83 ? -10.889 -10.637 20.930 1.00 88.06 83 ALA A N 1
ATOM 639 C CA . ALA A 1 83 ? -11.713 -9.441 21.095 1.00 88.06 83 ALA A CA 1
ATOM 640 C C . ALA A 1 83 ? -11.084 -8.223 20.401 1.00 88.06 83 ALA A C 1
ATOM 642 O O . ALA A 1 83 ? -11.785 -7.459 19.743 1.00 88.06 83 ALA A O 1
ATOM 643 N N . ASN A 1 84 ? -9.761 -8.070 20.488 1.00 88.62 84 ASN A N 1
ATOM 644 C CA . ASN A 1 84 ? -9.045 -7.008 19.782 1.00 88.62 84 ASN A CA 1
ATOM 645 C C . ASN A 1 84 ? -9.052 -7.237 18.262 1.00 88.62 84 ASN A C 1
ATOM 647 O O . ASN A 1 84 ? -9.286 -6.294 17.512 1.00 88.62 84 ASN A O 1
ATOM 651 N N . GLN A 1 85 ? -8.903 -8.484 17.803 1.00 90.38 85 GLN A N 1
ATOM 652 C CA . GLN A 1 85 ? -8.997 -8.821 16.379 1.00 90.38 85 GLN A CA 1
ATOM 653 C C . GLN A 1 85 ? -10.374 -8.477 15.795 1.00 90.38 85 GLN A C 1
ATOM 655 O O . GLN A 1 85 ? -10.452 -7.915 14.704 1.00 90.38 85 GLN A O 1
ATOM 660 N N . PHE A 1 86 ? -11.456 -8.772 16.521 1.00 90.25 86 PHE A N 1
ATOM 661 C CA . PHE A 1 86 ? -12.810 -8.421 16.094 1.00 90.25 86 PHE A CA 1
ATOM 662 C C . PHE A 1 86 ? -13.009 -6.902 15.986 1.00 90.25 86 PHE A C 1
ATOM 664 O O . PHE A 1 86 ? -13.619 -6.431 15.033 1.00 90.25 8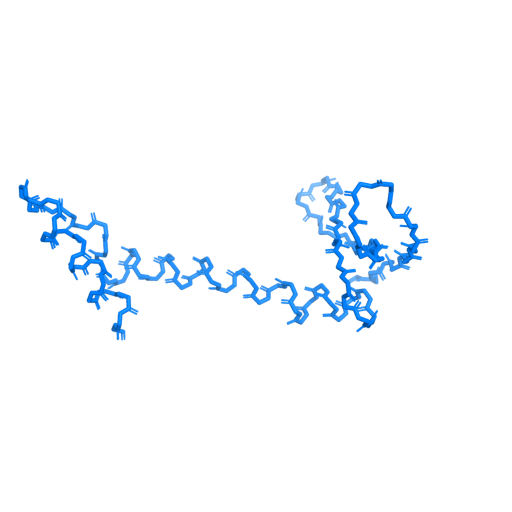6 PHE A O 1
ATOM 671 N N . ARG A 1 87 ? -12.435 -6.118 16.907 1.00 88.12 87 ARG A N 1
ATOM 672 C CA . ARG A 1 87 ? -12.495 -4.646 16.853 1.00 88.12 87 ARG A CA 1
ATOM 673 C C . ARG A 1 87 ? -11.776 -4.076 15.633 1.00 88.12 87 ARG A C 1
ATOM 675 O O . ARG A 1 87 ? -12.314 -3.180 14.995 1.00 88.12 87 ARG A O 1
ATOM 682 N N . VAL A 1 88 ? -10.612 -4.622 15.279 1.00 88.44 88 VAL A N 1
ATOM 683 C CA . VAL A 1 88 ? -9.898 -4.235 14.051 1.00 88.44 88 VAL A CA 1
ATOM 684 C C . VAL A 1 88 ? -10.721 -4.583 12.808 1.00 88.44 88 VAL A C 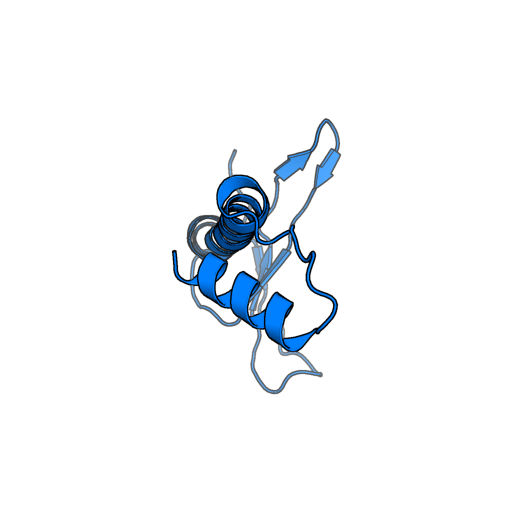1
ATOM 686 O O . VAL A 1 88 ? -10.797 -3.775 11.891 1.00 88.44 88 VAL A O 1
ATOM 689 N N . LEU A 1 89 ? -11.389 -5.742 12.787 1.00 89.62 89 LEU A N 1
ATOM 690 C CA . LEU A 1 89 ? -12.272 -6.113 11.675 1.00 89.62 89 LEU A CA 1
ATOM 691 C C . LEU A 1 89 ? -13.467 -5.160 11.542 1.00 89.62 89 LEU A C 1
ATOM 693 O O . LEU A 1 89 ? -13.798 -4.765 10.432 1.00 89.62 89 LEU A O 1
ATOM 697 N N . LEU A 1 90 ? -14.080 -4.745 12.655 1.00 87.31 90 LEU A N 1
ATOM 698 C CA . LEU A 1 90 ? -15.150 -3.743 12.630 1.00 87.31 90 LEU A CA 1
ATOM 699 C C . LEU A 1 90 ? -14.656 -2.386 12.112 1.00 87.31 90 LEU A C 1
ATOM 701 O O . LEU A 1 90 ? -15.339 -1.775 11.298 1.00 87.31 90 LEU A O 1
ATOM 705 N N . ALA A 1 91 ? -13.469 -1.945 12.535 1.00 85.81 91 ALA A N 1
ATOM 706 C CA . ALA A 1 91 ? -12.847 -0.722 12.025 1.00 85.81 91 ALA A CA 1
ATOM 707 C C . ALA A 1 91 ? -12.459 -0.830 10.540 1.00 85.81 91 ALA A C 1
ATOM 709 O O . ALA A 1 91 ? -12.404 0.178 9.852 1.00 85.81 91 ALA A O 1
ATOM 710 N N . ALA A 1 92 ? -12.204 -2.034 10.027 1.00 85.44 92 ALA A N 1
ATOM 711 C CA . ALA A 1 92 ? -11.915 -2.242 8.612 1.00 85.44 92 ALA A CA 1
ATOM 712 C C . ALA A 1 92 ? -13.171 -2.253 7.719 1.00 85.44 92 ALA A C 1
ATOM 714 O O . ALA A 1 92 ? -13.055 -2.007 6.520 1.00 85.44 92 ALA A O 1
ATOM 715 N N . CYS A 1 93 ? -14.343 -2.560 8.284 1.00 83.88 93 CYS A N 1
ATOM 716 C CA . CYS A 1 93 ? -15.626 -2.608 7.573 1.00 83.88 93 CYS A CA 1
ATOM 717 C C . CYS A 1 93 ? -16.411 -1.285 7.587 1.00 83.88 93 CYS A C 1
ATOM 719 O O . CYS A 1 93 ? -17.430 -1.206 6.900 1.00 83.88 93 CYS A O 1
ATOM 721 N N . ALA A 1 94 ? -16.008 -0.318 8.416 1.00 71.31 94 ALA A N 1
ATOM 722 C CA . ALA A 1 94 ? -16.656 0.988 8.549 1.00 71.31 94 ALA A CA 1
ATOM 723 C C . ALA A 1 94 ? -16.225 1.945 7.430 1.00 71.31 94 ALA A C 1
ATOM 725 O O . ALA A 1 94 ? -17.105 2.703 6.965 1.00 71.31 94 ALA A O 1
#

Nearest PDB structures (foldseek):
  1mm8-assembly1_A-2  TM=5.744E-01  e=7.190E+00  Escherichia coli
  1lws-assembly1_A  TM=3.251E-01  e=9.930E+00  Saccharomyces cerevisiae

Sequence (94 aa):
MPVKSKSTSTPPTTWSTDIRKSVSSTATTGDKANPRFLVTNLAGDARVLYEDVYCQRGNMENCLKEQQLGLFADRTSCHRFVANQFRVLLAACA

Secondary structure (DSSP, 8-state):
---EEEEEE---SS-SS--EEEEEEEEEETTEEEEEEEEES--S-HHHIIIIIITHHHHHHHHHHHHHHHS-TT----SSHHHHHHHHHHHHH-